Protein AF-A0A2J6SQ94-F1 (afdb_monomer)

pLDDT: mean 88.38, std 5.71, range [61.97, 92.75]

Solvent-accessible surface area (backbone atoms only — not comparable to full-atom values): 3425 Å² total; per-residue (Å²): 129,87,55,67,67,60,50,51,54,48,49,52,55,41,74,75,35,97,77,59,56,55,63,62,55,19,56,76,71,75,44,55,48,70,61,51,55,35,41,77,68,68,74,50,80,50,74,69,58,52,53,64,73,79,106

Secondary structure (DSSP, 8-state):
---HHHHHHHHHHHHT-SS--HHHHHHHTT--HHHHHHHHTTS---HHHHHHH--

Organism: NCBI:txid1095630

Nearest PDB structures (foldseek):
  4hob-assembly2_C  TM=6.374E-01  e=6.012E-01  Cyprinid herpesvirus 3
  1u8b-assembly1_A  TM=6.850E-01  e=2.293E+00  Escherichia coli
  5duk-assembly1_B  TM=4.730E-01  e=6.012E-01  Thermoplasmatales archaeon SCGC AB-539-N05
  1rr7-assembly1_A  TM=5.890E-01  e=2.452E+00  Muvirus mu
  1tro-assembly2_E  TM=6.014E-01  e=5.121E+00  Escherichia coli str. K-12 substr. W3110

Mean predicted aligned error: 3.92 Å

Structure (mmCIF, N/CA/C/O backbone):
data_AF-A0A2J6SQ94-F1
#
_entry.id   AF-A0A2J6SQ94-F1
#
loop_
_atom_site.group_PDB
_atom_site.id
_atom_site.type_symbol
_atom_site.label_atom_id
_atom_site.label_alt_id
_atom_site.label_comp_id
_atom_site.label_asym_id
_atom_site.label_entity_id
_atom_site.label_seq_id
_atom_site.pdbx_PDB_ins_code
_atom_site.Cartn_x
_atom_site.Cartn_y
_atom_site.Cartn_z
_atom_site.occupancy
_atom_site.B_iso_or_equiv
_atom_site.auth_seq_id
_atom_site.auth_comp_id
_atom_site.auth_asym_id
_atom_site.auth_atom_id
_atom_site.pdbx_PDB_model_num
ATOM 1 N N . MET A 1 1 ? 2.645 -4.440 -13.166 1.00 61.97 1 MET A N 1
ATOM 2 C CA . MET A 1 1 ? 3.671 -4.105 -12.154 1.00 61.97 1 MET A CA 1
ATOM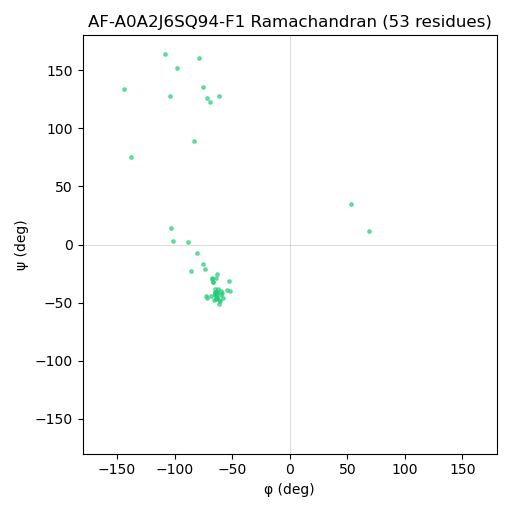 3 C C . MET A 1 1 ? 3.009 -3.172 -11.153 1.00 61.97 1 MET A C 1
ATOM 5 O O . MET A 1 1 ? 2.252 -2.321 -11.599 1.00 61.97 1 MET A O 1
ATOM 9 N N . VAL A 1 2 ? 3.179 -3.384 -9.846 1.00 71.38 2 VAL A N 1
ATOM 10 C CA . VAL A 1 2 ? 2.580 -2.494 -8.837 1.00 71.38 2 VAL A CA 1
ATOM 11 C C . VAL A 1 2 ? 3.157 -1.092 -9.027 1.00 71.38 2 VAL A C 1
ATOM 13 O O . VAL A 1 2 ? 4.373 -0.951 -9.131 1.00 71.38 2 VAL A O 1
ATOM 16 N N . ASN A 1 3 ? 2.291 -0.088 -9.136 1.00 84.12 3 ASN A N 1
ATOM 17 C CA . ASN A 1 3 ? 2.710 1.299 -9.273 1.00 84.12 3 ASN A CA 1
ATOM 18 C C . ASN A 1 3 ? 3.281 1.792 -7.934 1.00 84.12 3 ASN A C 1
ATOM 20 O O . ASN A 1 3 ? 2.629 1.686 -6.894 1.00 84.12 3 ASN A O 1
ATOM 24 N N . GLU A 1 4 ? 4.504 2.319 -7.962 1.00 85.44 4 GLU A N 1
ATOM 25 C CA . GLU A 1 4 ? 5.202 2.795 -6.765 1.00 85.44 4 GLU A CA 1
ATOM 26 C C . GLU A 1 4 ? 4.530 4.036 -6.161 1.00 85.44 4 GLU A C 1
ATOM 28 O O . GLU A 1 4 ? 4.593 4.261 -4.953 1.00 85.44 4 GLU A O 1
ATOM 33 N N . GLU A 1 5 ? 3.864 4.843 -6.989 1.00 87.94 5 GLU A N 1
ATOM 34 C CA . GLU A 1 5 ? 3.093 5.991 -6.517 1.00 87.94 5 GLU A CA 1
ATOM 35 C C . GLU A 1 5 ? 1.855 5.540 -5.732 1.00 87.94 5 GLU A C 1
ATOM 37 O O . GLU A 1 5 ? 1.591 6.042 -4.639 1.00 87.94 5 GLU A O 1
ATOM 42 N N . ASP A 1 6 ? 1.141 4.535 -6.245 1.00 88.62 6 ASP A N 1
ATOM 43 C CA . ASP A 1 6 ? -0.023 3.963 -5.565 1.00 88.62 6 ASP A CA 1
ATOM 44 C C . ASP A 1 6 ? 0.386 3.278 -4.257 1.00 88.62 6 ASP A C 1
ATOM 46 O O . ASP A 1 6 ? -0.293 3.435 -3.245 1.00 88.62 6 ASP A O 1
ATOM 50 N N . MET A 1 7 ? 1.534 2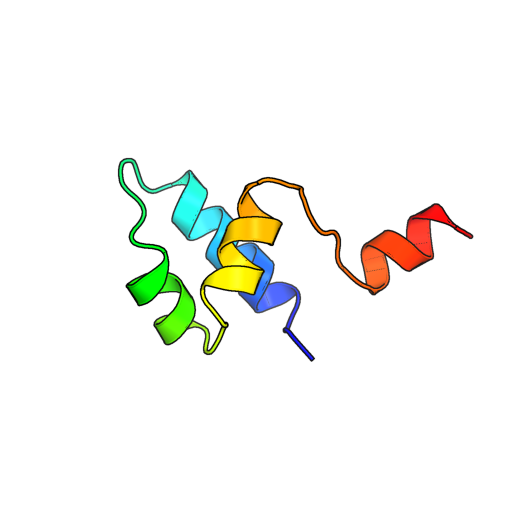.590 -4.227 1.00 88.88 7 MET A N 1
ATOM 51 C CA . MET A 1 7 ? 2.059 2.019 -2.983 1.00 88.88 7 MET A CA 1
ATOM 52 C C . MET A 1 7 ? 2.395 3.077 -1.937 1.00 88.88 7 MET A C 1
ATOM 54 O O . MET A 1 7 ? 2.090 2.868 -0.765 1.00 88.88 7 MET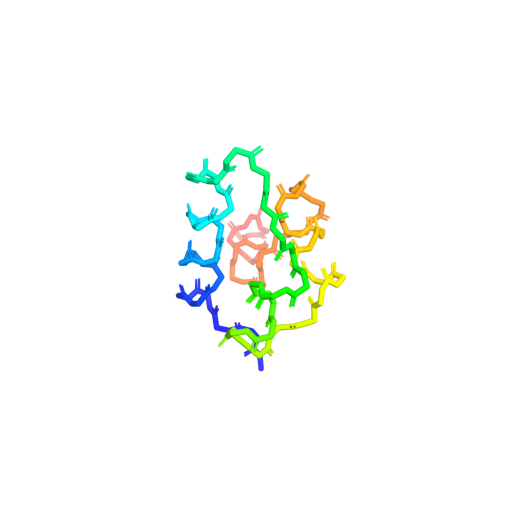 A O 1
ATOM 58 N N . ARG A 1 8 ? 2.982 4.211 -2.333 1.00 89.69 8 ARG A N 1
ATOM 59 C CA . ARG A 1 8 ? 3.265 5.313 -1.404 1.00 89.69 8 ARG A CA 1
ATOM 60 C C . ARG A 1 8 ? 1.985 5.902 -0.815 1.00 89.69 8 ARG A C 1
ATOM 62 O O . ARG A 1 8 ? 1.907 6.065 0.399 1.00 89.69 8 ARG A O 1
ATOM 69 N N . LYS A 1 9 ? 0.961 6.140 -1.643 1.00 91.62 9 LYS A N 1
ATOM 70 C CA . LYS A 1 9 ? -0.360 6.614 -1.182 1.00 91.62 9 LYS A CA 1
ATOM 71 C C . LYS A 1 9 ? -0.996 5.638 -0.197 1.00 91.62 9 LYS A C 1
ATOM 73 O O . LYS A 1 9 ? -1.502 6.040 0.843 1.00 91.62 9 LYS A O 1
ATOM 78 N N . VAL A 1 10 ? -0.918 4.348 -0.506 1.00 92.19 10 VAL A N 1
ATOM 79 C CA . VAL A 1 10 ? -1.451 3.281 0.337 1.00 92.19 10 VAL A CA 1
ATOM 80 C C . VAL A 1 10 ? -0.738 3.186 1.687 1.00 92.19 10 VAL A C 1
ATOM 82 O O . VAL A 1 10 ? -1.404 3.007 2.702 1.00 92.19 10 VAL A O 1
ATOM 85 N N . LEU A 1 11 ? 0.594 3.277 1.714 1.00 91.44 11 LEU A N 1
ATOM 86 C CA . LEU A 1 11 ? 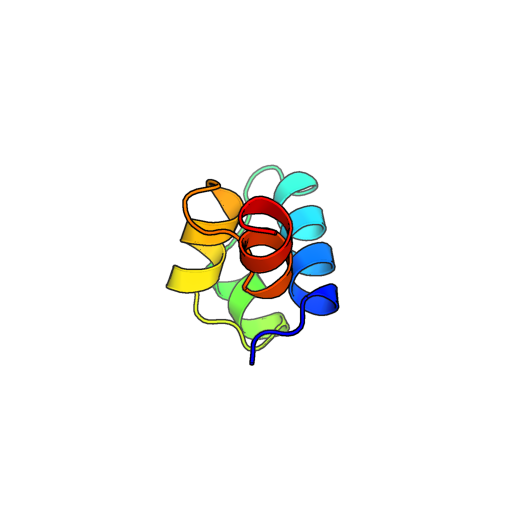1.352 3.238 2.967 1.00 91.44 11 LEU A CA 1
ATOM 87 C C . LEU A 1 11 ? 1.028 4.455 3.841 1.00 91.44 11 LEU A C 1
ATOM 89 O O . LEU A 1 11 ? 0.744 4.275 5.019 1.00 91.44 11 LEU A O 1
ATOM 93 N N . ALA A 1 12 ? 0.927 5.650 3.252 1.00 91.94 12 ALA A N 1
ATOM 94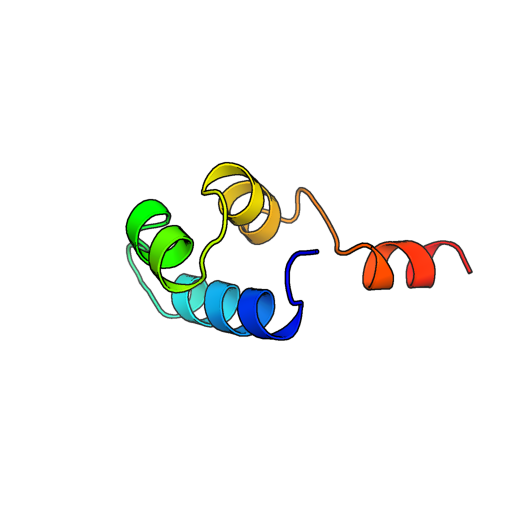 C CA . ALA A 1 12 ? 0.493 6.849 3.970 1.00 91.94 12 ALA A CA 1
ATOM 95 C C . ALA A 1 12 ? -0.949 6.728 4.516 1.00 91.94 12 ALA A C 1
ATOM 97 O O . ALA A 1 12 ? -1.239 7.154 5.634 1.00 91.94 12 ALA A O 1
ATOM 98 N N . GLU A 1 13 ? -1.865 6.108 3.761 1.00 92.75 13 GLU A N 1
ATOM 99 C CA . GLU A 1 13 ? -3.242 5.832 4.211 1.00 92.75 13 GLU A CA 1
ATOM 10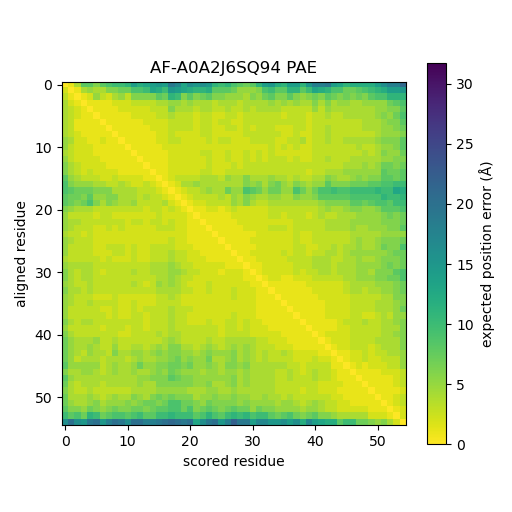0 C C . GLU A 1 13 ? -3.280 4.814 5.367 1.00 92.75 13 GLU A C 1
ATOM 102 O O . GLU A 1 13 ? -4.130 4.910 6.248 1.00 92.75 13 GLU A O 1
ATOM 107 N N . ILE A 1 14 ? -2.346 3.859 5.400 1.00 90.88 14 ILE A N 1
ATOM 108 C CA . ILE A 1 14 ? -2.199 2.912 6.514 1.00 90.88 14 ILE A CA 1
ATOM 109 C C . ILE A 1 14 ? -1.629 3.603 7.753 1.00 90.88 14 ILE A C 1
ATOM 111 O O . ILE A 1 14 ? -2.157 3.394 8.838 1.00 90.88 14 ILE A O 1
ATOM 115 N N . GLU A 1 15 ? -0.577 4.408 7.603 1.00 90.06 15 GLU A N 1
ATOM 116 C CA . GLU A 1 15 ? 0.095 5.100 8.714 1.00 90.06 15 GLU A CA 1
ATOM 117 C C . GLU A 1 15 ? -0.791 6.161 9.378 1.00 90.06 15 GLU A C 1
ATOM 119 O O . GLU A 1 15 ? -0.707 6.371 10.584 1.00 90.06 15 GLU A O 1
ATOM 124 N N . SER A 1 16 ? -1.665 6.808 8.606 1.00 91.12 16 SER A N 1
ATOM 125 C CA . SER A 1 16 ? -2.623 7.799 9.117 1.00 91.12 16 SER A CA 1
ATOM 126 C C . SER A 1 16 ? -3.881 7.190 9.747 1.00 91.12 16 SER A C 1
ATOM 128 O O . SER A 1 16 ? -4.689 7.919 10.323 1.00 91.12 16 SER A O 1
ATOM 130 N N . SER A 1 17 ? -4.073 5.871 9.649 1.00 88.69 17 SER A N 1
ATOM 131 C CA . SER A 1 17 ? -5.237 5.175 10.194 1.00 88.69 17 SER A CA 1
ATOM 132 C C . SER A 1 17 ? -4.877 4.425 11.475 1.00 88.69 17 SER A C 1
ATOM 134 O O . SER A 1 17 ? -3.972 3.598 11.487 1.00 88.69 17 SER A O 1
ATOM 136 N N . GLU A 1 18 ? -5.633 4.654 12.549 1.00 86.75 18 GLU A N 1
ATOM 137 C CA . GLU A 1 18 ? -5.449 3.960 13.835 1.00 86.75 18 GLU A CA 1
ATOM 138 C C . GLU A 1 18 ? -5.787 2.454 13.748 1.00 86.75 18 GLU A C 1
ATOM 140 O O . GLU A 1 18 ? -5.185 1.626 14.427 1.00 86.75 18 GLU A O 1
ATOM 145 N N . ALA A 1 19 ? -6.714 2.080 12.855 1.00 88.12 19 ALA A N 1
ATOM 146 C CA . ALA A 1 19 ? -7.130 0.697 12.603 1.00 88.12 19 ALA A CA 1
ATOM 147 C C . ALA A 1 19 ? -7.292 0.427 11.088 1.00 88.12 19 ALA A C 1
ATOM 149 O O . ALA A 1 19 ? -8.416 0.339 10.576 1.00 88.12 19 ALA A O 1
ATOM 150 N N . PRO A 1 20 ? -6.184 0.287 10.334 1.00 86.75 20 PRO A N 1
ATOM 151 C CA . PRO A 1 20 ? -6.219 0.223 8.879 1.00 86.75 20 PRO A CA 1
ATOM 152 C C . PRO A 1 20 ? -6.859 -1.073 8.368 1.00 86.75 20 PRO A C 1
ATOM 154 O O . PRO A 1 20 ? -6.378 -2.188 8.601 1.00 86.75 20 PRO A O 1
ATOM 157 N N . ASN A 1 21 ? -7.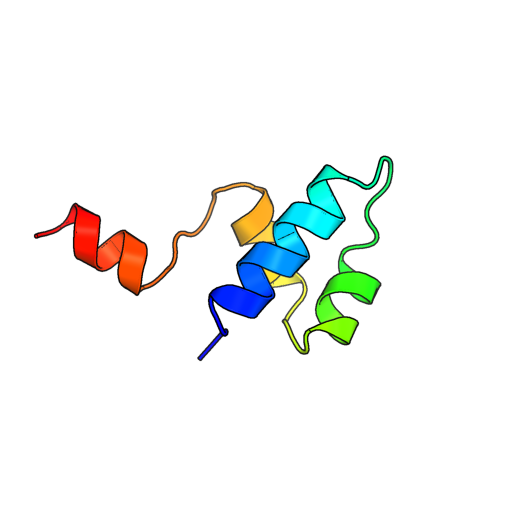919 -0.940 7.567 1.00 91.00 21 ASN A N 1
ATOM 158 C CA . ASN A 1 21 ? -8.517 -2.076 6.871 1.00 91.00 21 ASN A CA 1
ATOM 159 C C . ASN A 1 21 ? -7.753 -2.387 5.575 1.00 91.00 21 ASN A C 1
ATOM 161 O O . ASN A 1 21 ? -8.105 -1.937 4.481 1.00 91.00 21 ASN A O 1
ATOM 165 N N . TYR A 1 22 ? -6.730 -3.234 5.696 1.00 88.62 22 TYR A N 1
ATOM 166 C CA . TYR A 1 22 ? -5.887 -3.663 4.578 1.00 88.62 22 TYR A CA 1
ATOM 167 C C . TYR A 1 22 ? -6.656 -4.232 3.379 1.00 88.62 22 TYR A C 1
ATOM 169 O O . TYR A 1 22 ? -6.183 -4.108 2.254 1.00 88.62 22 TYR A O 1
ATOM 177 N N . ALA A 1 23 ? -7.808 -4.884 3.576 1.00 89.75 23 ALA A N 1
ATOM 178 C CA . ALA A 1 23 ? -8.571 -5.453 2.465 1.00 89.75 23 ALA A CA 1
ATOM 179 C C . ALA A 1 23 ? -9.259 -4.358 1.640 1.00 89.75 23 ALA A C 1
ATOM 181 O O . ALA A 1 23 ? -9.205 -4.386 0.410 1.00 89.75 23 ALA A O 1
ATOM 182 N N . THR A 1 24 ? -9.868 -3.384 2.315 1.00 92.19 24 THR A N 1
ATOM 183 C CA . THR A 1 24 ? -10.519 -2.238 1.670 1.00 92.19 24 THR A CA 1
ATOM 184 C C . THR A 1 24 ? -9.498 -1.357 0.962 1.00 92.19 24 THR A C 1
ATOM 186 O O . THR A 1 24 ? -9.667 -1.059 -0.221 1.00 92.19 24 THR A O 1
ATOM 189 N N . ILE A 1 25 ? -8.400 -1.028 1.648 1.00 91.62 25 ILE A N 1
ATOM 190 C CA . ILE A 1 25 ? -7.314 -0.222 1.083 1.00 91.62 25 ILE A CA 1
ATOM 191 C C . ILE A 1 25 ? -6.711 -0.947 -0.127 1.00 91.62 25 ILE A C 1
ATOM 193 O O . ILE A 1 25 ? -6.627 -0.375 -1.206 1.00 91.62 25 ILE A O 1
ATOM 197 N N . ALA A 1 26 ? -6.395 -2.242 -0.029 1.00 91.19 26 ALA A N 1
ATOM 198 C CA . ALA A 1 26 ? -5.843 -2.982 -1.165 1.00 91.19 26 ALA A CA 1
ATOM 199 C C . ALA A 1 26 ? -6.776 -2.979 -2.393 1.00 91.19 26 ALA A C 1
ATOM 201 O O . ALA A 1 26 ? -6.309 -2.762 -3.509 1.00 91.19 26 ALA A O 1
ATOM 202 N N . ARG A 1 27 ? -8.095 -3.150 -2.207 1.00 90.94 27 ARG A N 1
ATOM 203 C CA . ARG A 1 27 ? -9.066 -3.100 -3.318 1.00 90.94 27 ARG A CA 1
ATOM 204 C C . ARG A 1 27 ? -9.115 -1.733 -3.996 1.00 90.94 27 ARG A C 1
ATOM 206 O O . ARG A 1 27 ? -9.133 -1.691 -5.224 1.00 90.94 27 ARG A O 1
ATOM 213 N N . LYS A 1 28 ? -9.096 -0.641 -3.222 1.00 90.50 28 LYS A N 1
ATOM 214 C CA . LYS A 1 28 ? -9.116 0.743 -3.732 1.00 90.50 28 LYS A CA 1
ATOM 215 C C . LYS A 1 28 ? -7.990 0.997 -4.739 1.00 90.50 28 LYS A C 1
ATOM 217 O O . LYS A 1 28 ? -8.227 1.613 -5.772 1.00 90.50 28 LYS A O 1
ATOM 222 N N . TYR A 1 29 ? -6.808 0.436 -4.485 1.00 88.44 29 TYR A N 1
ATOM 223 C CA . TYR A 1 29 ? -5.623 0.602 -5.335 1.00 88.44 29 TYR A CA 1
ATOM 224 C C . TYR A 1 29 ? -5.324 -0.614 -6.225 1.00 88.44 29 TYR A C 1
ATOM 226 O O . TYR A 1 29 ? -4.238 -0.721 -6.787 1.00 88.44 29 TYR A O 1
ATOM 234 N N . ARG A 1 30 ? -6.275 -1.552 -6.369 1.00 89.19 30 ARG A N 1
ATOM 235 C CA . ARG A 1 30 ? -6.123 -2.781 -7.178 1.00 89.19 30 ARG A CA 1
ATOM 236 C C . ARG A 1 30 ? -4.878 -3.604 -6.808 1.00 89.19 30 ARG A C 1
ATOM 238 O O . ARG A 1 30 ? -4.254 -4.242 -7.655 1.00 89.19 30 ARG A O 1
ATOM 245 N N . LEU A 1 31 ? -4.530 -3.608 -5.525 1.00 87.31 31 LEU A N 1
ATOM 246 C CA . LEU A 1 31 ? -3.437 -4.382 -4.956 1.00 87.31 31 LEU A CA 1
ATOM 247 C C . LEU A 1 31 ? -3.960 -5.673 -4.332 1.00 87.31 31 LEU A C 1
ATOM 249 O O . LEU A 1 31 ? -5.068 -5.755 -3.806 1.00 87.31 31 LEU A O 1
ATOM 253 N N . THR A 1 32 ? -3.112 -6.694 -4.304 1.00 90.12 32 THR A N 1
ATOM 254 C CA . THR A 1 32 ? -3.365 -7.869 -3.466 1.00 90.12 32 THR A CA 1
ATOM 255 C C . THR A 1 32 ? -3.083 -7.527 -2.003 1.00 90.12 32 THR A C 1
ATOM 257 O O . THR A 1 32 ? -2.013 -6.992 -1.694 1.00 90.12 32 THR A O 1
ATOM 260 N N . ARG A 1 33 ? -3.973 -7.935 -1.091 1.00 90.81 33 ARG A N 1
ATOM 261 C CA . ARG A 1 33 ? -3.790 -7.772 0.364 1.00 90.81 33 ARG A CA 1
ATOM 262 C C . ARG A 1 33 ? -2.440 -8.312 0.855 1.00 90.81 33 ARG A C 1
ATOM 264 O O . ARG A 1 33 ? -1.811 -7.696 1.707 1.00 90.81 33 ARG A O 1
ATOM 271 N N . SER A 1 34 ? -1.991 -9.454 0.331 1.00 90.62 34 SER A N 1
ATOM 272 C CA . SER A 1 34 ? -0.731 -10.096 0.737 1.00 90.62 34 SER A CA 1
ATOM 273 C C . SER A 1 34 ? 0.499 -9.259 0.383 1.00 90.62 34 SER A C 1
ATOM 275 O O . SER A 1 34 ? 1.418 -9.145 1.191 1.00 90.62 34 SER A O 1
ATOM 277 N N . THR A 1 35 ? 0.528 -8.656 -0.807 1.00 89.19 35 THR A N 1
ATOM 278 C CA . THR A 1 35 ? 1.589 -7.719 -1.210 1.00 89.19 35 THR A CA 1
ATOM 279 C C . THR A 1 35 ? 1.576 -6.484 -0.327 1.00 89.19 35 THR A C 1
ATOM 281 O O . THR A 1 35 ? 2.617 -6.115 0.205 1.00 89.19 35 THR A O 1
ATOM 284 N N . LEU A 1 36 ? 0.395 -5.912 -0.086 1.00 90.75 36 LEU A N 1
ATOM 285 C CA . LEU A 1 36 ? 0.262 -4.745 0.772 1.00 90.75 36 LEU A CA 1
ATOM 286 C C . LEU A 1 36 ? 0.740 -5.014 2.208 1.00 90.75 36 LEU A C 1
ATOM 288 O O . LEU A 1 36 ? 1.542 -4.266 2.755 1.00 90.75 36 LEU A O 1
ATOM 292 N N . SER A 1 37 ? 0.288 -6.112 2.810 1.00 90.88 37 SER A N 1
ATOM 293 C CA . SER A 1 37 ? 0.655 -6.460 4.183 1.00 90.88 37 SER A CA 1
ATOM 294 C C . SER A 1 37 ? 2.155 -6.714 4.340 1.00 90.88 37 SER A C 1
ATOM 296 O O . SER A 1 37 ? 2.743 -6.270 5.321 1.00 90.88 37 SER A O 1
ATOM 298 N N . ARG A 1 38 ? 2.792 -7.391 3.375 1.00 91.19 38 ARG A N 1
ATOM 299 C CA . ARG A 1 38 ? 4.250 -7.588 3.391 1.00 91.19 38 ARG A CA 1
ATOM 300 C C . ARG A 1 38 ? 4.997 -6.267 3.254 1.00 91.19 38 ARG A C 1
ATOM 302 O O . ARG A 1 38 ? 5.963 -6.050 3.977 1.00 91.19 38 ARG A O 1
ATOM 309 N N . ARG A 1 39 ? 4.515 -5.381 2.380 1.00 90.44 39 ARG A N 1
ATOM 310 C CA . ARG A 1 39 ? 5.079 -4.047 2.172 1.00 90.44 39 ARG A CA 1
ATOM 311 C C . ARG A 1 39 ? 5.028 -3.188 3.429 1.00 90.44 39 ARG A C 1
ATOM 313 O O . ARG A 1 39 ? 6.056 -2.676 3.844 1.00 90.44 39 ARG A O 1
ATOM 320 N N . ALA A 1 40 ? 3.855 -3.088 4.050 1.00 89.12 40 ALA A N 1
ATOM 321 C CA . ALA A 1 40 ? 3.647 -2.287 5.254 1.00 89.12 40 ALA A CA 1
ATOM 322 C C . ALA A 1 40 ? 4.470 -2.784 6.454 1.00 89.12 40 ALA A C 1
ATOM 324 O O . ALA A 1 40 ? 4.796 -2.012 7.342 1.00 89.12 40 ALA A O 1
ATOM 325 N N . ARG A 1 41 ? 4.831 -4.073 6.476 1.00 89.81 41 ARG A N 1
ATOM 326 C CA . ARG A 1 41 ? 5.704 -4.670 7.500 1.00 89.81 41 ARG A CA 1
ATOM 327 C C . ARG A 1 41 ? 7.198 -4.589 7.164 1.00 89.81 41 ARG A C 1
ATOM 329 O O . ARG A 1 41 ? 7.995 -5.175 7.885 1.00 89.81 41 ARG A O 1
ATOM 336 N N . GLY A 1 42 ? 7.577 -3.974 6.042 1.00 90.69 42 GLY A N 1
ATOM 337 C CA . GLY A 1 42 ? 8.970 -3.927 5.586 1.00 90.69 42 GLY A CA 1
ATOM 338 C C . GLY A 1 42 ? 9.545 -5.275 5.126 1.00 90.69 42 GLY A C 1
ATOM 339 O O . GLY A 1 42 ? 10.743 -5.386 4.907 1.00 90.69 42 GLY A O 1
ATOM 340 N N . LEU A 1 43 ? 8.715 -6.310 4.936 1.00 90.62 43 LEU A N 1
ATOM 341 C CA . LEU A 1 43 ? 9.171 -7.652 4.533 1.00 90.62 43 LEU A CA 1
ATOM 342 C C . LEU A 1 43 ? 9.569 -7.734 3.053 1.00 90.62 43 LEU A C 1
ATOM 344 O O . LEU A 1 43 ? 10.173 -8.713 2.620 1.00 90.62 43 LEU A O 1
ATOM 348 N N . THR A 1 44 ? 9.160 -6.754 2.249 1.00 90.44 44 THR A N 1
ATOM 349 C CA . THR A 1 44 ? 9.457 -6.697 0.815 1.00 90.44 44 THR A CA 1
ATOM 350 C C . THR A 1 44 ? 9.692 -5.259 0.383 1.00 90.44 44 THR A C 1
ATOM 352 O O . THR A 1 44 ? 8.853 -4.409 0.678 1.00 90.44 44 THR A O 1
ATOM 355 N N . ILE A 1 45 ? 10.753 -5.033 -0.392 1.00 88.56 45 ILE A N 1
ATOM 356 C CA . ILE A 1 45 ? 11.115 -3.746 -1.011 1.00 88.56 45 ILE A CA 1
ATOM 357 C C . ILE A 1 45 ? 10.884 -3.757 -2.527 1.00 88.56 45 ILE A C 1
ATOM 359 O O . ILE A 1 45 ? 10.470 -4.774 -3.093 1.00 88.56 45 ILE A O 1
ATOM 363 N N . SER A 1 46 ? 10.847 -2.575 -3.157 1.00 86.69 46 SER A N 1
ATOM 364 C CA . SER A 1 46 ? 10.330 -2.461 -4.529 1.00 86.69 46 SER A CA 1
ATOM 365 C C . SER A 1 46 ? 11.429 -2.944 -5.447 1.00 86.69 46 SER A C 1
ATOM 367 O O . SER A 1 46 ? 12.591 -3.001 -5.052 1.00 86.69 46 SER A O 1
ATOM 369 N N . ARG A 1 47 ? 11.100 -3.317 -6.684 1.00 86.50 47 ARG A N 1
ATOM 370 C CA . ARG A 1 47 ? 12.161 -3.735 -7.603 1.00 86.50 47 ARG A CA 1
ATOM 371 C C . ARG A 1 47 ? 13.171 -2.603 -7.818 1.00 86.50 47 ARG A C 1
ATOM 373 O O . ARG A 1 47 ? 14.360 -2.881 -7.868 1.00 86.50 47 ARG A O 1
ATOM 380 N N . ALA A 1 48 ? 12.703 -1.359 -7.926 1.00 86.44 48 ALA A N 1
ATOM 381 C CA . ALA A 1 48 ? 13.568 -0.193 -8.089 1.00 86.44 48 ALA A CA 1
ATOM 382 C C . ALA A 1 48 ? 14.467 0.022 -6.862 1.00 86.44 48 ALA A C 1
ATOM 384 O O . ALA A 1 48 ? 15.675 0.175 -7.003 1.00 86.44 48 ALA A O 1
ATOM 385 N N . GLU A 1 49 ? 13.884 -0.047 -5.666 1.00 87.88 49 GLU A N 1
ATOM 386 C CA . GLU A 1 49 ? 14.605 0.087 -4.401 1.00 87.88 49 GLU A CA 1
ATOM 387 C C . GLU A 1 49 ? 15.630 -1.040 -4.211 1.00 87.88 49 GLU A C 1
ATOM 389 O O . GLU A 1 49 ? 16.794 -0.774 -3.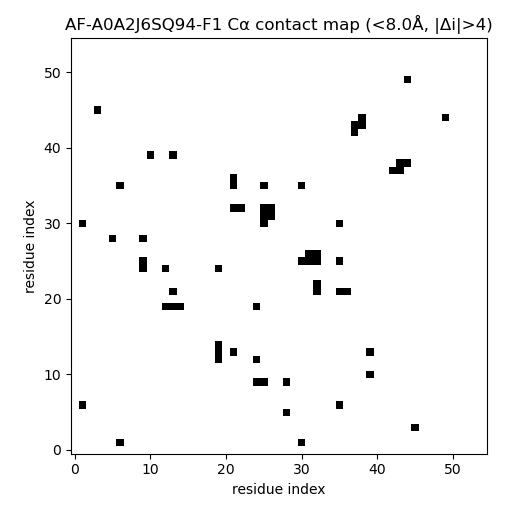935 1.00 87.88 49 GLU A O 1
ATOM 394 N N . PHE A 1 50 ? 15.251 -2.291 -4.471 1.00 90.31 50 PHE A N 1
ATOM 395 C CA . PHE A 1 50 ? 16.173 -3.427 -4.440 1.00 90.31 50 PHE A CA 1
ATOM 396 C C . PHE A 1 50 ? 17.342 -3.243 -5.411 1.00 90.31 50 PHE A C 1
ATOM 398 O O . PHE A 1 50 ? 18.493 -3.434 -5.039 1.00 90.31 50 PHE A O 1
ATOM 405 N N . GLN A 1 51 ? 17.056 -2.830 -6.649 1.00 91.44 51 GLN A N 1
ATOM 406 C CA . GLN A 1 51 ? 18.088 -2.585 -7.660 1.00 91.44 51 GLN A CA 1
ATOM 407 C C . GLN A 1 51 ? 19.034 -1.442 -7.269 1.00 91.44 51 GLN A C 1
ATOM 409 O O . GLN A 1 51 ? 20.198 -1.480 -7.647 1.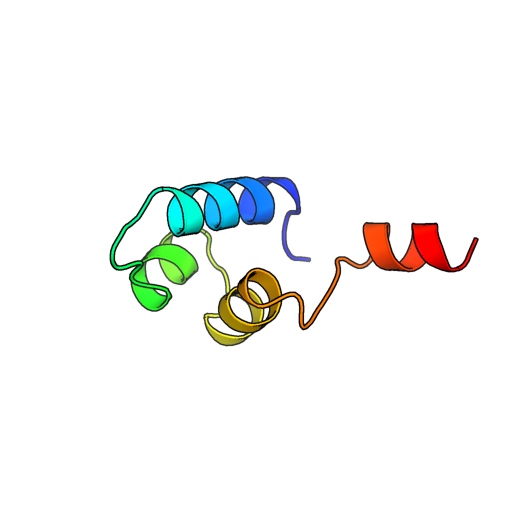00 91.44 51 GLN A O 1
ATOM 414 N N . SER A 1 52 ? 18.570 -0.457 -6.493 1.00 90.75 52 SER A N 1
ATOM 415 C CA . SER A 1 52 ? 19.432 0.608 -5.964 1.00 90.75 52 SER A CA 1
ATOM 416 C C . SER A 1 52 ? 20.364 0.156 -4.836 1.00 90.75 52 SER A C 1
ATOM 418 O O . SER A 1 52 ? 21.365 0.815 -4.600 1.00 90.75 52 SER A O 1
ATOM 420 N N . GLN A 1 53 ? 20.058 -0.953 -4.152 1.00 90.00 53 GLN A N 1
ATOM 421 C CA . GLN A 1 53 ? 20.887 -1.480 -3.058 1.00 90.00 53 GLN A CA 1
ATOM 422 C C . GLN A 1 53 ? 22.024 -2.388 -3.543 1.00 90.00 53 GLN A C 1
ATOM 424 O O . GLN A 1 53 ? 22.994 -2.590 -2.822 1.00 90.00 53 GLN A O 1
ATOM 429 N N . ILE A 1 54 ? 21.889 -2.969 -4.736 1.00 91.56 54 ILE A N 1
ATOM 430 C CA . ILE A 1 54 ? 22.863 -3.918 -5.304 1.00 91.56 54 ILE A CA 1
ATOM 431 C C . ILE A 1 54 ? 23.781 -3.288 -6.360 1.00 91.56 54 ILE A C 1
ATOM 433 O O . ILE A 1 54 ? 24.560 -4.006 -6.986 1.00 91.56 54 ILE A O 1
ATOM 437 N N . ARG A 1 55 ? 23.648 -1.984 -6.606 1.00 65.25 55 ARG A N 1
ATOM 438 C CA . ARG A 1 55 ? 24.408 -1.231 -7.605 1.00 65.25 55 ARG A CA 1
ATOM 439 C C . ARG A 1 55 ? 25.352 -0.261 -6.917 1.00 65.25 55 ARG A C 1
ATOM 441 O O . ARG A 1 55 ? 26.478 -0.122 -7.437 1.00 65.25 55 ARG A O 1
#

Sequence (55 aa):
MVNEEDMRKVLAEIESSEAPNYATIARKYRLTRSTLSRRARGLTISRAEFQSQIR

Radius of gyration: 11.5 Å; Cα contacts (8 Å, |Δi|>4): 32; chains: 1; bounding box: 35×18×26 Å

Foldseek 3Di:
DQDPVLLVVLLVQVVPDPDDDLVVSCVVRVHDSVVNVCVNVVVDDDPVVVVVVVD